Protein AF-C8W4Y6-F1 (afdb_monomer)

Solvent-accessible surface area (backbone atoms only — not comparable to full-atom values): 9770 Å² total; per-residue (Å²): 132,87,86,86,92,76,90,84,79,87,90,88,88,88,85,86,86,88,85,88,80,89,86,73,100,68,64,82,62,62,57,54,56,54,53,52,47,54,52,53,39,50,49,54,39,51,50,52,49,52,52,46,40,37,60,75,72,61,37,81,82,57,50,82,53,38,42,80,44,57,80,73,82,62,57,57,68,91,80,42,41,70,59,53,52,50,50,59,68,61,66,70,76,61,90,68,36,51,81,70,46,39,33,38,29,77,83,71,49,34,40,37,40,34,36,36,40,66,86,9,36,25,38,39,37,35,35,32,64,44,90,92,78,40,73,49,72,50,76,49,77,45,85,52,66,68,71,67,57,65,88,77,55,78,88,128

Radius of gyration: 25.61 Å; Cα contacts (8 Å, |Δi|>4): 187; chains: 1; bounding box: 90×32×48 Å

Structure (mmCIF, N/CA/C/O backbone):
data_AF-C8W4Y6-F1
#
_entry.id   AF-C8W4Y6-F1
#
loop_
_atom_site.group_PDB
_atom_site.id
_atom_site.type_symbol
_atom_site.label_atom_id
_atom_site.label_alt_id
_atom_site.label_comp_id
_atom_site.label_asym_id
_atom_site.label_entity_id
_atom_site.label_seq_id
_atom_site.pdbx_PDB_ins_code
_atom_site.Cartn_x
_atom_site.Cartn_y
_atom_site.Cartn_z
_atom_site.occupancy
_atom_site.B_iso_or_equiv
_atom_site.auth_seq_id
_atom_site.auth_comp_id
_atom_site.auth_asym_id
_atom_site.auth_atom_id
_atom_site.pdbx_PDB_model_num
ATOM 1 N N . MET A 1 1 ? 73.800 1.550 21.940 1.00 38.94 1 MET A N 1
ATOM 2 C CA . MET A 1 1 ? 73.213 0.198 21.829 1.00 38.94 1 MET A CA 1
ATOM 3 C C . MET A 1 1 ? 71.735 0.308 22.217 1.00 38.94 1 MET A C 1
ATOM 5 O O . MET A 1 1 ? 71.485 0.835 23.288 1.00 38.94 1 MET A O 1
ATOM 9 N N . LEU A 1 2 ? 70.814 -0.009 21.287 1.00 37.56 2 LEU A N 1
ATOM 10 C CA . LEU A 1 2 ? 69.327 -0.064 21.376 1.00 37.56 2 LEU A CA 1
ATOM 11 C C . LEU A 1 2 ? 68.639 0.900 22.376 1.00 37.56 2 LEU A C 1
ATOM 13 O O . LEU A 1 2 ? 68.570 0.631 23.564 1.00 37.56 2 LEU A O 1
ATOM 17 N N . LYS A 1 3 ? 68.161 2.096 22.010 1.00 37.84 3 LYS A N 1
ATOM 18 C CA . LYS A 1 3 ? 66.955 2.429 21.212 1.00 37.84 3 LYS A CA 1
ATOM 19 C C . LYS A 1 3 ? 65.682 1.594 21.498 1.00 37.84 3 LYS A C 1
ATOM 21 O O . LYS A 1 3 ? 65.533 0.501 20.973 1.00 37.84 3 LYS A O 1
ATOM 26 N N . ARG A 1 4 ? 64.724 2.304 22.125 1.00 42.41 4 ARG A N 1
ATOM 27 C CA . ARG A 1 4 ? 63.258 2.340 21.899 1.00 42.41 4 ARG A CA 1
ATOM 28 C C . ARG A 1 4 ? 62.390 1.250 22.534 1.00 42.41 4 ARG A C 1
ATOM 30 O O . ARG A 1 4 ? 62.261 0.179 21.968 1.00 42.41 4 ARG A O 1
ATOM 37 N N . LEU A 1 5 ? 61.618 1.641 23.556 1.00 45.06 5 LEU A N 1
ATOM 38 C CA . LEU A 1 5 ? 60.188 1.306 23.631 1.00 45.06 5 LEU A CA 1
ATOM 39 C C . LEU A 1 5 ? 59.450 2.173 24.669 1.00 45.06 5 LEU A C 1
ATOM 41 O O . LEU A 1 5 ? 59.173 1.706 25.763 1.00 45.06 5 LEU A O 1
ATOM 45 N N . LYS A 1 6 ? 59.109 3.426 24.343 1.00 38.47 6 LYS A N 1
ATOM 46 C CA . LYS A 1 6 ? 57.939 4.109 24.928 1.00 38.47 6 LYS A CA 1
ATOM 47 C C . LYS A 1 6 ? 57.379 5.107 23.917 1.00 38.47 6 LYS A C 1
ATOM 49 O O . LYS A 1 6 ? 58.070 6.033 23.517 1.00 38.47 6 LYS A O 1
ATOM 54 N N . LEU A 1 7 ? 56.132 4.841 23.529 1.00 44.41 7 LEU A N 1
ATOM 55 C CA . LEU A 1 7 ? 55.020 5.789 23.516 1.00 44.41 7 LEU A CA 1
ATOM 56 C C . LEU A 1 7 ? 55.283 7.147 22.839 1.00 44.41 7 LEU A C 1
ATOM 58 O O . LEU A 1 7 ? 55.953 7.989 23.430 1.00 44.41 7 LEU A O 1
ATOM 62 N N . ARG A 1 8 ? 54.654 7.382 21.673 1.00 42.56 8 ARG A N 1
ATOM 63 C CA . ARG A 1 8 ? 53.788 8.546 21.375 1.00 42.56 8 ARG A CA 1
ATOM 64 C C . ARG A 1 8 ? 53.518 8.721 19.866 1.00 42.56 8 ARG A C 1
ATOM 66 O O . ARG A 1 8 ? 54.443 8.725 19.070 1.00 42.56 8 ARG A O 1
ATOM 73 N N . PHE A 1 9 ? 52.238 8.975 19.584 1.00 39.81 9 PHE A N 1
ATOM 74 C CA . PHE A 1 9 ? 51.685 9.882 18.571 1.00 39.81 9 PHE A CA 1
ATOM 75 C C . PHE A 1 9 ? 51.743 9.492 17.080 1.00 39.81 9 PHE A C 1
ATOM 77 O O . PHE A 1 9 ? 52.793 9.489 16.455 1.00 39.81 9 PHE A O 1
ATOM 84 N N . THR A 1 10 ? 50.544 9.196 16.557 1.00 43.38 10 THR A N 1
ATOM 85 C CA . THR A 1 10 ? 49.818 9.950 15.511 1.00 43.38 10 THR A CA 1
ATOM 86 C C . THR A 1 10 ? 50.576 10.386 14.245 1.00 43.38 10 THR A C 1
ATOM 88 O O . THR A 1 10 ? 51.669 10.928 14.313 1.00 43.38 10 THR A O 1
ATOM 91 N N . PHE A 1 11 ? 49.880 10.292 13.101 1.00 40.78 11 PHE A N 1
ATOM 92 C CA . PHE A 1 11 ? 50.174 10.973 11.825 1.00 40.78 11 PHE A CA 1
ATOM 93 C C . PHE A 1 11 ? 51.190 10.337 10.857 1.00 40.78 11 PHE A C 1
ATOM 95 O O . PHE A 1 11 ? 52.081 11.017 10.369 1.00 40.78 11 PHE A O 1
ATOM 102 N N . VAL A 1 12 ? 51.009 9.076 10.444 1.00 41.66 12 VAL A N 1
ATOM 103 C CA . VAL A 1 12 ? 51.585 8.612 9.159 1.00 41.66 12 VAL A CA 1
ATOM 104 C C . VAL A 1 12 ? 50.667 7.581 8.491 1.00 41.66 12 VAL A C 1
ATOM 106 O O . VAL A 1 12 ? 50.888 6.390 8.662 1.00 41.66 12 VAL A O 1
ATOM 109 N N . LEU A 1 13 ? 49.642 8.031 7.748 1.00 35.16 13 LEU A N 1
ATOM 110 C CA . LEU A 1 13 ? 49.170 7.351 6.520 1.00 35.16 13 LEU A CA 1
ATOM 111 C C . LEU A 1 13 ? 48.147 8.179 5.695 1.00 35.16 13 LEU A C 1
ATOM 113 O O . LEU A 1 13 ? 47.168 7.633 5.202 1.00 35.16 13 LEU A O 1
ATOM 117 N N . VAL A 1 14 ? 48.330 9.496 5.533 1.00 38.78 14 VAL A N 1
ATOM 118 C CA . VAL A 1 14 ? 47.501 10.308 4.599 1.00 38.78 14 VAL A CA 1
ATOM 119 C C . VAL A 1 14 ? 48.391 11.204 3.727 1.00 38.78 14 VAL A C 1
ATOM 121 O O . VAL A 1 14 ? 48.097 12.363 3.469 1.00 38.78 14 VAL A O 1
ATOM 124 N N . LEU A 1 15 ? 49.537 10.674 3.293 1.00 35.97 15 LEU A N 1
ATOM 125 C CA . LEU A 1 15 ? 50.475 11.396 2.429 1.00 35.97 15 LEU A CA 1
ATOM 126 C C . LEU A 1 15 ? 50.972 10.518 1.277 1.00 35.97 15 LEU A C 1
ATOM 128 O O . LEU A 1 15 ? 52.168 10.354 1.064 1.00 35.97 15 LEU A O 1
ATOM 132 N N . ALA A 1 16 ? 50.032 9.936 0.542 1.00 37.91 16 ALA A N 1
ATOM 133 C CA . ALA A 1 16 ? 50.305 9.341 -0.758 1.00 37.91 16 ALA A CA 1
ATOM 134 C C . ALA A 1 16 ? 49.037 9.391 -1.611 1.00 37.91 16 ALA A C 1
ATOM 136 O O . ALA A 1 16 ? 48.376 8.373 -1.746 1.00 37.91 16 ALA A O 1
ATOM 137 N N . LEU A 1 17 ? 48.665 10.581 -2.102 1.00 34.19 17 LEU A N 1
ATOM 138 C CA . LEU A 1 17 ? 47.915 10.787 -3.360 1.00 34.19 17 LEU A CA 1
ATOM 139 C C . LEU A 1 17 ? 47.569 12.270 -3.575 1.00 34.19 17 LEU A C 1
ATOM 141 O O . LEU A 1 17 ? 46.437 12.643 -3.857 1.00 34.19 17 LEU A O 1
ATOM 145 N N . VAL A 1 18 ? 48.569 13.144 -3.451 1.00 37.16 18 VAL A N 1
ATOM 146 C CA . VAL A 1 18 ? 48.478 14.510 -3.975 1.00 37.16 18 VAL A CA 1
ATOM 147 C C . VAL A 1 18 ? 49.636 14.679 -4.948 1.00 37.16 18 VAL A C 1
ATOM 149 O O . VAL A 1 18 ? 50.759 14.930 -4.525 1.00 37.16 18 VAL A O 1
ATOM 152 N N . LEU A 1 19 ? 49.336 14.449 -6.233 1.00 35.59 19 LEU A N 1
ATOM 153 C CA . LEU A 1 19 ? 49.776 15.193 -7.430 1.00 35.59 19 LEU A CA 1
ATOM 154 C C . LEU A 1 19 ? 49.973 14.279 -8.651 1.00 35.59 19 LEU A C 1
ATOM 156 O O . LEU A 1 19 ? 50.814 13.386 -8.662 1.00 35.59 19 LEU A O 1
ATOM 160 N N . GLY A 1 20 ? 49.204 14.594 -9.697 1.00 31.17 20 GLY A N 1
ATOM 161 C CA . GLY A 1 20 ? 49.163 13.947 -11.010 1.00 31.17 20 GLY A CA 1
ATOM 162 C C . GLY A 1 20 ? 47.768 13.356 -11.225 1.00 31.17 20 GLY A C 1
ATOM 163 O O . GLY A 1 20 ? 47.484 12.287 -10.714 1.00 31.17 20 GLY A O 1
ATOM 164 N N . ILE A 1 21 ? 46.818 13.990 -11.911 1.00 41.00 21 ILE A N 1
ATOM 165 C CA . ILE A 1 21 ? 46.914 14.632 -13.225 1.00 41.00 21 ILE A CA 1
ATOM 166 C C . ILE A 1 21 ? 45.867 15.756 -13.307 1.00 41.00 21 ILE A C 1
ATOM 168 O O . ILE A 1 21 ? 44.708 15.584 -12.935 1.00 41.00 21 ILE A O 1
ATOM 172 N N . VAL A 1 22 ? 46.296 16.911 -13.813 1.00 39.44 22 VAL A N 1
ATOM 173 C CA . VAL A 1 22 ? 45.424 17.987 -14.290 1.00 39.44 22 VAL A CA 1
ATOM 174 C C . VAL A 1 22 ? 44.859 17.569 -15.651 1.00 39.44 22 VAL A C 1
ATOM 176 O O . VAL A 1 22 ? 45.615 17.089 -16.492 1.00 39.44 22 VAL A O 1
ATOM 179 N N . SER A 1 23 ? 43.583 17.886 -15.888 1.00 40.34 23 SER A N 1
ATOM 180 C CA . SER A 1 23 ? 42.898 17.964 -17.197 1.00 40.34 23 SER A CA 1
ATOM 181 C C . SER A 1 23 ? 42.069 16.749 -17.631 1.00 40.34 23 SER A C 1
ATOM 183 O O . SER A 1 23 ? 42.511 15.930 -18.424 1.00 40.34 23 SER A O 1
ATOM 185 N N . SER A 1 24 ? 40.790 16.752 -17.253 1.00 37.03 24 SER A N 1
ATOM 186 C CA . SER A 1 24 ? 39.703 16.681 -18.243 1.00 37.03 24 SER A CA 1
ATOM 187 C C . SER A 1 24 ? 38.391 17.103 -17.584 1.00 37.03 24 SER A C 1
ATOM 189 O O . SER A 1 24 ? 37.739 16.336 -16.876 1.00 37.03 24 SER A O 1
ATOM 191 N N . ALA A 1 25 ? 38.017 18.358 -17.815 1.00 35.38 25 ALA A N 1
ATOM 192 C CA . ALA A 1 25 ? 36.737 18.954 -17.453 1.00 35.38 25 ALA A CA 1
ATOM 193 C C . ALA A 1 25 ? 35.578 18.385 -18.304 1.00 35.38 25 ALA A C 1
ATOM 195 O O . ALA A 1 25 ? 34.850 19.133 -18.946 1.00 35.38 25 ALA A O 1
ATOM 196 N N . THR A 1 26 ? 35.409 17.059 -18.331 1.00 42.44 26 THR A N 1
ATOM 197 C CA . THR A 1 26 ? 34.358 16.384 -19.118 1.00 42.44 26 THR A CA 1
ATOM 198 C C . THR A 1 26 ? 33.585 15.296 -18.367 1.00 42.44 26 THR A C 1
ATOM 200 O O . THR A 1 26 ? 32.649 14.739 -18.927 1.00 42.44 26 THR A O 1
ATOM 203 N N . VAL A 1 27 ? 33.862 15.023 -17.085 1.00 39.69 27 VAL A N 1
ATOM 204 C CA . VAL A 1 27 ? 33.137 13.963 -16.337 1.00 39.69 27 VAL A CA 1
ATOM 205 C C . VAL A 1 27 ? 31.971 14.491 -15.480 1.00 39.69 27 VAL A C 1
ATOM 207 O O . VAL A 1 27 ? 31.138 13.719 -15.016 1.00 39.69 27 VAL A O 1
ATOM 210 N N . TYR A 1 28 ? 31.810 15.808 -15.330 1.00 38.84 28 TYR A N 1
ATOM 211 C CA . TYR A 1 28 ? 30.726 16.361 -14.502 1.00 38.84 28 TYR A CA 1
ATOM 212 C C . TYR A 1 28 ? 29.353 16.472 -15.192 1.00 38.84 28 TYR A C 1
ATOM 214 O O . TYR A 1 28 ? 28.365 16.709 -14.504 1.00 38.84 28 TYR A O 1
ATOM 222 N N . ALA A 1 29 ? 29.249 16.232 -16.504 1.00 38.25 29 ALA A N 1
ATOM 223 C CA . ALA A 1 29 ? 27.953 16.146 -17.195 1.00 38.25 29 ALA A CA 1
ATOM 224 C C . ALA A 1 29 ? 27.368 14.715 -17.178 1.00 38.25 29 ALA A C 1
ATOM 226 O O . ALA A 1 29 ? 26.180 14.528 -16.939 1.00 38.25 29 ALA A O 1
ATOM 227 N N . SER A 1 30 ? 28.215 13.684 -17.302 1.00 43.81 30 SER A N 1
ATOM 228 C CA . SER A 1 30 ? 27.777 12.279 -17.400 1.00 43.81 30 SER A CA 1
ATOM 229 C C . SER A 1 30 ? 27.163 11.707 -16.111 1.00 43.81 30 SER A C 1
ATOM 231 O O . SER A 1 30 ? 26.399 10.738 -16.164 1.00 43.81 30 SER A O 1
ATOM 233 N N . ASN A 1 31 ? 27.492 12.272 -14.945 1.00 50.50 31 ASN A N 1
ATOM 234 C CA . ASN A 1 31 ? 26.969 11.804 -13.655 1.00 50.50 31 ASN A CA 1
ATOM 235 C C . ASN A 1 31 ? 25.547 12.304 -13.368 1.00 50.50 31 ASN A C 1
ATOM 237 O O . ASN A 1 31 ? 24.798 11.632 -12.664 1.00 50.50 31 ASN A O 1
ATOM 241 N N . ASN A 1 32 ? 25.159 13.460 -13.915 1.00 55.25 32 ASN A N 1
ATOM 242 C CA . ASN A 1 32 ? 23.796 13.962 -13.753 1.00 55.25 32 ASN A CA 1
ATOM 243 C C . ASN A 1 32 ? 22.824 13.231 -14.680 1.00 55.25 32 ASN A C 1
ATOM 245 O O . ASN A 1 32 ? 21.752 12.843 -14.225 1.00 55.25 32 ASN A O 1
ATOM 249 N N . ASP A 1 33 ? 23.219 12.960 -15.924 1.00 61.09 33 ASP A N 1
ATOM 250 C CA . ASP A 1 33 ? 22.348 12.274 -16.886 1.00 61.09 33 ASP A CA 1
ATOM 251 C C . ASP A 1 33 ? 22.087 10.811 -16.500 1.00 61.09 33 ASP A C 1
ATOM 253 O O . ASP A 1 33 ? 20.945 10.356 -16.538 1.00 61.09 33 ASP A O 1
ATOM 257 N N . SER A 1 34 ? 23.114 10.089 -16.036 1.00 61.16 34 SER A N 1
ATOM 258 C CA . SER A 1 34 ? 22.971 8.700 -15.567 1.00 61.16 34 SER A CA 1
ATOM 259 C C . SER A 1 34 ? 22.199 8.576 -14.248 1.00 61.16 34 SER A C 1
ATOM 261 O O . SER A 1 34 ? 21.418 7.646 -14.058 1.00 61.16 34 SER A O 1
ATOM 263 N N . LYS A 1 35 ? 22.362 9.525 -13.320 1.00 63.94 35 LYS A N 1
ATOM 264 C CA . LYS A 1 35 ? 21.568 9.551 -12.084 1.00 63.94 35 LYS A CA 1
ATOM 265 C C . LYS A 1 35 ? 20.101 9.863 -12.379 1.00 63.94 35 LYS A C 1
ATOM 267 O O . LYS A 1 35 ? 19.217 9.226 -11.812 1.00 63.94 35 LYS A O 1
ATOM 272 N N . ASN A 1 36 ? 19.845 10.803 -13.287 1.00 73.31 36 ASN A N 1
ATOM 273 C CA . ASN A 1 36 ? 18.498 11.156 -13.721 1.00 73.31 36 ASN A CA 1
ATOM 274 C C . ASN A 1 36 ? 17.817 9.984 -14.453 1.00 73.31 36 ASN A C 1
ATOM 276 O O . ASN A 1 36 ? 16.638 9.718 -14.231 1.00 73.31 36 ASN A O 1
ATOM 280 N N . SER A 1 37 ? 18.561 9.222 -15.260 1.00 81.38 37 SER A N 1
ATOM 281 C CA . SER A 1 37 ? 18.023 8.046 -15.949 1.00 81.38 37 SER A CA 1
ATOM 282 C C . SER A 1 37 ? 17.642 6.913 -14.990 1.00 81.38 37 SER A C 1
ATOM 284 O O . SER A 1 37 ? 16.551 6.357 -15.099 1.00 81.38 37 SER A O 1
ATOM 286 N N . ILE A 1 38 ? 18.469 6.613 -13.982 1.00 83.44 38 ILE A N 1
ATOM 287 C CA . ILE A 1 38 ? 18.152 5.592 -12.967 1.00 83.44 38 ILE A CA 1
ATOM 288 C C . ILE A 1 38 ? 16.906 5.974 -12.157 1.00 83.44 38 ILE A C 1
ATOM 290 O O . ILE A 1 38 ? 16.061 5.112 -11.896 1.00 83.44 38 ILE A O 1
ATOM 294 N N . VAL A 1 39 ? 16.764 7.251 -11.784 1.00 86.12 39 VAL A N 1
ATOM 295 C CA . VAL A 1 39 ? 15.571 7.752 -11.079 1.00 86.12 39 VAL A CA 1
ATOM 296 C C . VAL A 1 39 ? 14.327 7.552 -11.942 1.00 86.12 39 VAL A C 1
ATOM 298 O O . VAL A 1 39 ? 13.402 6.874 -11.503 1.00 86.12 39 VAL A O 1
ATOM 301 N N . LYS A 1 40 ? 14.349 7.998 -13.205 1.00 86.88 40 LYS A N 1
ATOM 302 C CA . LYS A 1 40 ? 13.230 7.809 -14.145 1.00 86.88 40 LYS A CA 1
ATOM 303 C C . LYS A 1 40 ? 12.853 6.338 -14.338 1.00 86.88 40 LYS A C 1
ATOM 305 O O . LYS A 1 40 ? 11.673 5.992 -14.345 1.00 86.88 40 LYS A O 1
ATOM 310 N N . LYS A 1 41 ? 13.835 5.440 -14.484 1.00 88.31 41 LYS A N 1
ATOM 311 C CA . LYS A 1 41 ? 13.566 3.993 -14.600 1.00 88.31 41 LYS A CA 1
ATOM 312 C C . LYS A 1 41 ? 12.945 3.429 -13.325 1.00 88.31 41 LYS A C 1
ATOM 314 O O . LYS A 1 41 ? 12.061 2.579 -13.401 1.00 88.31 41 LYS A O 1
ATOM 319 N N . THR A 1 42 ? 13.385 3.906 -12.163 1.00 88.06 42 THR A N 1
ATOM 320 C CA . THR A 1 42 ? 12.828 3.506 -10.865 1.00 88.06 42 THR A CA 1
ATOM 321 C C . THR A 1 42 ? 11.385 3.982 -10.714 1.00 88.06 42 THR A C 1
ATOM 323 O O . THR A 1 42 ? 10.532 3.194 -10.315 1.00 88.06 42 THR A O 1
ATOM 326 N N . GLU A 1 43 ? 11.086 5.221 -11.106 1.00 88.62 43 GLU A N 1
ATOM 327 C CA . GLU A 1 43 ? 9.725 5.768 -11.126 1.00 88.62 43 GLU A CA 1
ATOM 328 C C . GLU A 1 43 ? 8.814 4.953 -12.045 1.00 88.62 43 GLU A C 1
ATOM 330 O O . GLU A 1 43 ? 7.780 4.474 -11.588 1.00 88.62 43 GLU A O 1
ATOM 335 N N . LYS A 1 44 ? 9.237 4.673 -13.288 1.00 89.75 44 LYS A N 1
ATOM 336 C CA . LYS A 1 44 ? 8.482 3.820 -14.228 1.00 89.75 44 LYS A CA 1
ATOM 337 C C . LYS A 1 44 ? 8.222 2.420 -13.659 1.00 89.75 44 LYS A C 1
ATOM 339 O O . LYS A 1 44 ? 7.134 1.867 -13.813 1.00 89.75 44 LYS A O 1
ATOM 344 N N . ARG A 1 45 ? 9.214 1.833 -12.983 1.00 90.19 45 ARG A N 1
ATOM 345 C CA . ARG A 1 45 ? 9.094 0.520 -12.332 1.00 90.19 45 ARG A CA 1
ATOM 346 C C . ARG A 1 45 ? 8.068 0.539 -11.196 1.00 90.19 45 ARG A C 1
ATOM 348 O O . ARG A 1 45 ? 7.264 -0.387 -11.097 1.00 90.19 45 ARG A O 1
ATOM 355 N N . LEU A 1 46 ? 8.098 1.571 -10.352 1.00 90.50 46 LEU A N 1
ATOM 356 C CA . LEU A 1 46 ? 7.144 1.750 -9.256 1.00 90.50 46 LEU A CA 1
ATOM 357 C C . LEU A 1 46 ? 5.739 2.050 -9.782 1.00 90.50 46 LEU A C 1
ATOM 359 O O . LEU A 1 46 ? 4.777 1.459 -9.306 1.00 90.50 46 LEU A O 1
ATOM 363 N N . GLU A 1 47 ? 5.612 2.896 -10.800 1.00 91.75 47 GLU A N 1
ATOM 364 C CA . GLU A 1 47 ? 4.338 3.207 -11.446 1.00 91.75 47 GLU A CA 1
ATOM 365 C C . GLU A 1 47 ? 3.680 1.946 -12.020 1.00 91.75 47 GLU A C 1
ATOM 367 O O . GLU A 1 47 ? 2.512 1.675 -11.739 1.00 91.75 47 GLU A O 1
ATOM 372 N N . ALA A 1 48 ? 4.438 1.123 -12.750 1.00 92.25 48 ALA A N 1
ATOM 373 C CA . ALA A 1 48 ? 3.935 -0.141 -13.281 1.00 92.25 48 ALA A CA 1
ATOM 374 C C . ALA A 1 48 ? 3.464 -1.092 -12.170 1.00 92.25 48 ALA A C 1
ATOM 376 O O . ALA A 1 48 ? 2.396 -1.694 -12.286 1.00 92.25 48 ALA A O 1
ATOM 377 N N . ALA A 1 49 ? 4.224 -1.201 -11.075 1.00 94.19 49 ALA A N 1
ATOM 378 C CA . ALA A 1 49 ? 3.816 -2.004 -9.928 1.00 94.19 49 ALA A CA 1
ATOM 379 C C . ALA A 1 49 ? 2.535 -1.463 -9.276 1.00 94.19 49 ALA A C 1
ATOM 381 O O . ALA A 1 49 ? 1.616 -2.233 -9.008 1.00 94.19 49 ALA A O 1
ATOM 382 N N . ASN A 1 50 ? 2.441 -0.148 -9.084 1.00 93.19 50 ASN A N 1
ATOM 383 C CA . ASN A 1 50 ? 1.285 0.510 -8.481 1.00 93.19 50 ASN A CA 1
ATOM 384 C C . ASN A 1 50 ? 0.022 0.328 -9.332 1.00 93.19 50 ASN A C 1
ATOM 386 O O . ASN A 1 50 ? -1.051 0.051 -8.795 1.00 93.19 50 ASN A O 1
ATOM 390 N N . ASN A 1 51 ? 0.141 0.442 -10.654 1.00 94.00 51 ASN A N 1
ATOM 391 C CA . ASN A 1 51 ? -0.968 0.229 -11.581 1.00 94.00 51 ASN A CA 1
ATOM 392 C C . ASN A 1 51 ? -1.422 -1.241 -11.595 1.00 94.00 51 ASN A C 1
ATOM 394 O O . ASN A 1 51 ? -2.624 -1.522 -11.596 1.00 94.00 51 ASN A O 1
ATOM 398 N N . ASP A 1 52 ? -0.485 -2.190 -11.531 1.00 95.44 52 ASP A N 1
ATOM 399 C CA . ASP A 1 52 ? -0.808 -3.617 -11.430 1.00 95.44 52 ASP A CA 1
ATOM 400 C C . ASP A 1 52 ? -1.503 -3.964 -10.100 1.00 95.44 52 ASP A C 1
ATOM 402 O O . ASP A 1 52 ? -2.502 -4.683 -10.096 1.00 95.44 52 ASP A O 1
ATOM 406 N N . ILE A 1 53 ? -1.043 -3.396 -8.979 1.00 94.62 53 ILE A N 1
ATOM 407 C CA . ILE A 1 53 ? -1.691 -3.526 -7.663 1.00 94.62 53 ILE A CA 1
ATOM 408 C C . ILE A 1 53 ? -3.139 -3.025 -7.737 1.00 94.62 53 ILE A C 1
ATOM 410 O O . ILE A 1 53 ? -4.062 -3.765 -7.386 1.00 94.62 53 ILE A O 1
ATOM 414 N N . LYS A 1 54 ? -3.348 -1.789 -8.214 1.00 93.38 54 LYS A N 1
ATOM 415 C CA . LYS A 1 54 ? -4.674 -1.148 -8.283 1.00 93.38 54 LYS A CA 1
ATOM 416 C C . LYS A 1 54 ? -5.655 -1.950 -9.132 1.00 93.38 54 LYS A C 1
ATOM 418 O O . LYS A 1 54 ? -6.756 -2.249 -8.667 1.00 93.38 54 LYS A O 1
ATOM 423 N N . SER A 1 55 ? -5.231 -2.358 -10.326 1.00 94.19 55 SER A N 1
ATOM 424 C CA . SER A 1 55 ? -6.070 -3.125 -11.250 1.00 94.19 55 SER A CA 1
ATOM 425 C C . SER A 1 55 ? -6.384 -4.531 -10.723 1.00 94.19 55 SER A C 1
ATOM 427 O O . SER A 1 55 ? -7.547 -4.939 -10.690 1.00 94.19 55 SER A O 1
ATOM 429 N N . THR A 1 56 ? -5.380 -5.258 -10.221 1.00 94.56 56 THR A N 1
ATOM 430 C CA . THR A 1 56 ? -5.540 -6.633 -9.711 1.00 94.56 56 THR A CA 1
ATOM 431 C C . THR A 1 56 ? -6.449 -6.688 -8.483 1.00 94.56 56 THR A C 1
ATOM 433 O O . THR A 1 56 ? -7.292 -7.580 -8.349 1.00 94.56 56 THR A O 1
ATOM 436 N N . LEU A 1 57 ? -6.300 -5.727 -7.571 1.00 92.94 57 LEU A N 1
ATOM 437 C CA . LEU A 1 57 ? -7.107 -5.651 -6.355 1.00 92.94 57 LEU A CA 1
ATOM 438 C C . LEU A 1 57 ? -8.462 -4.963 -6.572 1.00 92.94 57 LEU A C 1
ATOM 440 O O . LEU A 1 57 ? -9.300 -5.028 -5.669 1.00 92.94 57 LEU A O 1
ATOM 444 N N . LYS A 1 58 ? -8.704 -4.410 -7.772 1.00 92.31 58 LYS A N 1
ATOM 445 C CA . LYS A 1 58 ? -9.919 -3.685 -8.184 1.00 92.31 58 LYS A CA 1
ATOM 446 C C . LYS A 1 58 ? -10.186 -2.447 -7.324 1.00 92.31 58 LYS A C 1
ATOM 448 O O . LYS A 1 58 ? -11.300 -2.244 -6.843 1.00 92.31 58 LYS A O 1
ATOM 453 N N . LEU A 1 59 ? -9.147 -1.642 -7.106 1.00 88.81 59 LEU A N 1
ATOM 454 C CA . LEU A 1 59 ? -9.197 -0.490 -6.202 1.00 88.81 59 LEU A CA 1
ATOM 455 C C . LEU A 1 59 ? -9.769 0.780 -6.853 1.00 88.81 59 LEU A C 1
ATOM 457 O O . LEU A 1 59 ? -10.100 1.724 -6.143 1.00 88.81 59 LEU A O 1
ATOM 461 N N . ASP A 1 60 ? -9.932 0.807 -8.177 1.00 82.50 60 ASP A N 1
ATOM 462 C CA . ASP A 1 60 ? -10.272 2.022 -8.937 1.00 82.50 60 ASP A CA 1
ATOM 463 C C . ASP A 1 60 ? -11.526 2.746 -8.421 1.00 82.50 60 ASP A C 1
ATOM 465 O O . ASP A 1 60 ? -11.567 3.972 -8.380 1.00 82.50 60 ASP A O 1
ATOM 469 N N . ASN A 1 61 ? -12.526 1.993 -7.955 1.00 77.81 61 ASN A N 1
ATOM 470 C CA . ASN A 1 61 ? -13.781 2.560 -7.458 1.00 77.81 61 ASN A CA 1
ATOM 471 C C . ASN A 1 61 ? -13.736 2.974 -5.983 1.00 77.81 61 ASN A C 1
ATOM 473 O O . ASN A 1 61 ? -14.573 3.766 -5.564 1.00 77.81 61 ASN A O 1
ATOM 477 N N . ILE A 1 62 ? -12.804 2.429 -5.195 1.00 82.06 62 ILE A N 1
ATOM 478 C CA . ILE A 1 62 ? -12.749 2.694 -3.750 1.00 82.06 62 ILE A CA 1
ATOM 479 C C . ILE A 1 62 ? -11.776 3.818 -3.411 1.00 82.06 62 ILE A C 1
ATOM 481 O O . ILE A 1 62 ? -11.972 4.490 -2.410 1.00 82.06 62 ILE A O 1
ATOM 485 N N . LEU A 1 63 ? -10.756 4.061 -4.242 1.00 85.81 63 LEU A N 1
ATOM 486 C CA . LEU A 1 63 ? -9.693 5.026 -3.940 1.00 85.81 63 LEU A CA 1
ATOM 487 C C . LEU A 1 63 ? -10.182 6.472 -3.789 1.00 85.81 63 LEU A C 1
ATOM 489 O O . LEU A 1 63 ? -9.504 7.249 -3.130 1.00 85.81 63 LEU A O 1
ATOM 493 N N . ASN A 1 64 ? -11.353 6.828 -4.326 1.00 89.31 64 ASN A N 1
ATOM 494 C CA . ASN A 1 64 ? -11.945 8.159 -4.134 1.00 89.31 64 ASN A CA 1
ATOM 495 C C . ASN A 1 64 ? -12.232 8.476 -2.656 1.00 89.31 64 ASN A C 1
ATOM 497 O O . ASN A 1 64 ? -12.199 9.639 -2.253 1.00 89.31 64 ASN A O 1
ATOM 501 N N . ASP A 1 65 ? -12.466 7.444 -1.842 1.00 93.50 65 ASP A N 1
ATOM 502 C CA . ASP A 1 65 ? -12.739 7.584 -0.413 1.00 93.50 65 ASP A CA 1
ATOM 503 C C . ASP A 1 65 ? -11.465 7.551 0.444 1.00 93.50 65 ASP A C 1
ATOM 505 O O . ASP A 1 65 ? -11.556 7.613 1.671 1.00 93.50 65 ASP A O 1
ATOM 509 N N . TYR A 1 66 ? -10.280 7.461 -0.171 1.00 93.94 66 TYR A N 1
ATOM 510 C CA . TYR A 1 66 ? -8.997 7.379 0.524 1.00 93.94 66 TYR A CA 1
ATOM 511 C C . TYR A 1 66 ? -8.054 8.490 0.080 1.00 93.94 66 TYR A C 1
ATOM 513 O O . TYR A 1 66 ? -8.000 8.886 -1.082 1.00 93.94 66 TYR A O 1
ATOM 521 N N . LYS A 1 67 ? -7.221 8.930 1.017 1.00 92.31 67 LYS A N 1
ATOM 522 C CA . LYS A 1 67 ? -6.047 9.759 0.751 1.00 92.31 67 LYS A CA 1
ATOM 523 C C . LYS A 1 67 ? -4.779 8.934 0.926 1.00 92.31 67 LYS A C 1
ATOM 525 O O . LYS A 1 67 ? -4.679 8.122 1.847 1.00 92.31 67 LYS A O 1
ATOM 530 N N . GLN A 1 68 ? -3.800 9.166 0.058 1.00 93.69 68 GLN A N 1
ATOM 531 C CA . GLN A 1 68 ? -2.461 8.619 0.241 1.00 93.69 68 GLN A CA 1
ATOM 532 C C . GLN A 1 68 ? -1.707 9.430 1.297 1.00 93.69 68 GLN A C 1
ATOM 534 O O . GLN A 1 68 ? -1.743 10.660 1.282 1.00 93.69 68 GLN A O 1
ATOM 539 N N . ILE A 1 69 ? -1.037 8.731 2.208 1.00 92.69 69 ILE A N 1
ATOM 540 C CA . ILE A 1 69 ? -0.258 9.312 3.300 1.00 92.69 69 ILE A CA 1
ATOM 541 C C . ILE A 1 69 ? 1.228 9.075 3.033 1.00 92.69 69 ILE A C 1
ATOM 543 O O . ILE A 1 69 ? 1.635 7.974 2.668 1.00 92.69 69 ILE A O 1
ATOM 547 N N . ASP A 1 70 ? 2.041 10.111 3.228 1.00 91.31 70 ASP A N 1
ATOM 548 C CA . ASP A 1 70 ? 3.500 9.984 3.286 1.00 91.31 70 ASP A CA 1
ATOM 549 C C . ASP A 1 70 ? 3.906 9.522 4.691 1.00 91.31 70 ASP A C 1
ATOM 551 O O . ASP A 1 70 ? 4.176 10.342 5.557 1.00 91.31 70 ASP A O 1
ATOM 555 N N . PHE A 1 71 ? 3.845 8.228 4.991 1.00 88.06 71 PHE A N 1
ATOM 556 C CA . PHE A 1 71 ? 4.167 7.728 6.330 1.00 88.06 71 PHE A CA 1
ATOM 557 C C . PHE A 1 71 ? 5.695 7.633 6.534 1.00 88.06 71 PHE A C 1
ATOM 559 O O . PHE A 1 71 ? 6.379 7.108 5.656 1.00 88.06 71 PHE A O 1
ATOM 566 N N . PRO A 1 72 ? 6.257 8.106 7.670 1.00 89.19 72 PRO A N 1
ATOM 567 C CA . PRO A 1 72 ? 5.575 8.636 8.860 1.00 89.19 72 PRO A CA 1
ATOM 568 C C . PRO A 1 72 ? 5.258 10.145 8.846 1.00 89.19 72 PRO A C 1
ATOM 570 O O . PRO A 1 72 ? 4.530 10.614 9.716 1.00 89.19 72 PRO A O 1
ATOM 573 N N . ASN A 1 73 ? 5.772 10.923 7.891 1.00 89.12 73 ASN A N 1
ATOM 574 C CA . ASN A 1 73 ? 5.724 12.397 7.922 1.00 89.12 73 ASN A CA 1
ATOM 575 C C . ASN A 1 73 ? 4.313 13.010 7.788 1.00 89.12 73 ASN A C 1
ATOM 577 O O . ASN A 1 73 ? 4.090 14.156 8.173 1.00 89.12 73 ASN A O 1
ATOM 581 N N . GLY A 1 74 ? 3.369 12.273 7.212 1.00 85.81 74 GLY A N 1
ATOM 582 C CA . GLY A 1 74 ? 2.016 12.701 6.870 1.00 85.81 74 GLY A CA 1
ATOM 583 C C . GLY A 1 74 ? 0.988 12.474 7.977 1.00 85.81 74 GLY A C 1
ATOM 584 O O . GLY A 1 74 ? -0.206 12.629 7.714 1.00 85.81 74 GLY A O 1
ATOM 585 N N . ILE A 1 75 ? 1.426 12.093 9.182 1.00 88.06 75 ILE A N 1
ATOM 586 C CA . ILE A 1 75 ? 0.562 11.843 10.342 1.00 88.06 75 ILE A CA 1
ATOM 587 C C . ILE A 1 75 ? 0.932 12.772 11.501 1.00 88.06 75 ILE A C 1
ATOM 589 O O . ILE A 1 75 ? 2.102 12.929 11.846 1.00 88.06 75 ILE A O 1
ATOM 593 N N . ASP A 1 76 ? -0.079 13.372 12.136 1.00 89.38 76 ASP A N 1
ATOM 594 C CA . ASP A 1 76 ? 0.096 14.114 13.386 1.00 89.38 76 ASP A CA 1
ATOM 595 C C . ASP A 1 76 ? 0.080 13.134 14.564 1.00 89.38 76 ASP A C 1
ATOM 597 O O . ASP A 1 76 ? -0.977 12.775 15.079 1.00 89.38 76 ASP A O 1
ATOM 601 N N . PHE A 1 77 ? 1.260 12.719 15.024 1.00 88.69 77 PHE A N 1
ATOM 602 C CA . PHE A 1 77 ? 1.410 11.789 16.149 1.00 88.69 77 PHE A CA 1
ATOM 603 C C . PHE A 1 77 ? 0.776 12.272 17.464 1.00 88.69 77 PHE A C 1
ATOM 605 O O . PHE A 1 77 ? 0.559 11.457 18.358 1.00 88.69 77 PHE A O 1
ATOM 612 N N . ASN A 1 78 ? 0.457 13.565 17.610 1.00 88.62 78 ASN A N 1
ATOM 613 C CA . ASN A 1 78 ? -0.237 14.062 18.802 1.00 88.62 78 ASN A CA 1
ATOM 614 C C . ASN A 1 78 ? -1.754 13.842 18.745 1.00 88.62 78 ASN A C 1
ATOM 616 O O . ASN A 1 78 ? -2.411 13.909 19.783 1.00 88.62 78 ASN A O 1
ATOM 620 N N . LYS A 1 79 ? -2.319 13.625 17.552 1.00 88.94 79 LYS A N 1
ATOM 621 C CA . LYS A 1 79 ? -3.768 13.468 17.335 1.00 88.94 79 LYS A CA 1
ATOM 622 C C . LYS A 1 79 ? -4.147 12.079 16.842 1.00 88.94 79 LYS A C 1
ATOM 624 O O . LYS A 1 79 ? -5.128 11.521 17.314 1.00 88.94 79 LYS A O 1
ATOM 629 N N . ASP A 1 80 ? -3.336 11.524 15.955 1.00 90.81 80 ASP A N 1
ATOM 630 C CA . ASP A 1 80 ? -3.621 10.320 15.178 1.00 90.81 80 ASP A CA 1
ATOM 631 C C . ASP A 1 80 ? -2.666 9.178 15.569 1.00 90.81 80 ASP A C 1
ATOM 633 O O . ASP A 1 80 ? -2.231 8.383 14.734 1.00 90.81 80 ASP A O 1
ATOM 637 N N . LEU A 1 81 ? -2.287 9.119 16.853 1.00 91.25 81 LEU A N 1
ATOM 638 C CA . LEU A 1 81 ? -1.327 8.141 17.370 1.00 91.25 81 LEU A CA 1
ATOM 639 C C . LEU A 1 81 ? -1.770 6.697 17.106 1.00 91.25 81 LEU A C 1
ATOM 641 O O . LEU A 1 81 ? -0.945 5.856 16.762 1.00 91.25 81 LEU A O 1
ATOM 645 N N . ASP A 1 82 ? -3.062 6.412 17.255 1.00 92.75 82 ASP A N 1
ATOM 646 C CA . ASP A 1 82 ? -3.618 5.078 17.032 1.00 92.75 82 ASP A CA 1
ATOM 647 C C . ASP A 1 82 ? -3.574 4.671 15.551 1.00 92.75 82 ASP A C 1
ATOM 649 O O . ASP A 1 82 ? -3.275 3.524 15.238 1.00 92.75 82 ASP A O 1
ATOM 653 N N . ILE A 1 83 ? -3.795 5.615 14.634 1.00 93.25 83 ILE A N 1
ATOM 654 C CA . ILE A 1 83 ? -3.628 5.407 13.190 1.00 93.25 83 ILE A CA 1
ATOM 655 C C . ILE A 1 83 ? -2.153 5.165 12.850 1.00 93.25 83 ILE A C 1
ATOM 657 O O . ILE A 1 83 ? -1.847 4.287 12.047 1.00 93.25 83 ILE A O 1
ATOM 661 N N . ALA A 1 84 ? -1.233 5.924 13.453 1.00 93.38 84 ALA A N 1
ATOM 662 C CA . ALA A 1 84 ? 0.200 5.749 13.223 1.00 93.38 84 ALA A CA 1
ATOM 663 C C . ALA A 1 84 ? 0.697 4.371 13.683 1.00 93.38 84 ALA A C 1
ATOM 665 O O . ALA A 1 84 ? 1.455 3.723 12.966 1.00 93.38 84 ALA A O 1
ATOM 666 N N . GLN A 1 85 ? 0.245 3.925 14.859 1.00 93.44 85 GLN A N 1
ATOM 667 C CA . GLN A 1 85 ? 0.544 2.594 15.390 1.00 93.44 85 GLN A CA 1
ATOM 668 C C . GLN A 1 85 ? 0.023 1.493 14.470 1.00 93.44 85 GLN A C 1
ATOM 670 O O . GLN A 1 85 ? 0.728 0.522 14.213 1.00 93.44 85 GLN A O 1
ATOM 675 N N . GLU A 1 86 ? -1.188 1.661 13.946 1.00 94.88 86 GLU A N 1
ATOM 676 C CA . GLU A 1 86 ? -1.780 0.671 13.056 1.00 94.88 86 GLU A CA 1
ATOM 677 C C . GLU A 1 86 ? -1.060 0.628 11.696 1.00 94.88 86 GLU A C 1
ATOM 679 O O . GLU A 1 86 ? -0.803 -0.450 11.166 1.00 94.88 86 GLU A O 1
ATOM 684 N N . PHE A 1 87 ? -0.644 1.772 11.140 1.00 95.06 87 PHE A N 1
ATOM 685 C CA . PHE A 1 87 ? 0.187 1.776 9.930 1.00 95.06 87 PHE A CA 1
ATOM 686 C C . PHE A 1 87 ? 1.528 1.068 10.135 1.00 95.06 87 PHE A C 1
ATOM 688 O O . PHE A 1 87 ? 1.904 0.266 9.284 1.00 95.06 87 PHE A O 1
ATOM 695 N N . ASP A 1 88 ? 2.214 1.322 11.251 1.00 93.62 88 ASP A N 1
ATOM 696 C CA . ASP A 1 88 ? 3.481 0.663 11.599 1.00 93.62 88 ASP A CA 1
ATOM 697 C C . ASP A 1 88 ? 3.310 -0.860 11.761 1.00 93.62 88 ASP A C 1
ATOM 699 O O . ASP A 1 88 ? 4.108 -1.655 11.255 1.00 93.62 88 ASP A O 1
ATOM 703 N N . ALA A 1 89 ? 2.206 -1.285 12.387 1.00 94.12 89 ALA A N 1
ATOM 704 C CA . ALA A 1 89 ? 1.859 -2.696 12.533 1.00 94.12 89 ALA A CA 1
ATOM 705 C C . ALA A 1 89 ? 1.596 -3.380 11.179 1.00 94.12 89 ALA A C 1
ATOM 707 O O . ALA A 1 89 ? 2.013 -4.523 10.966 1.00 94.12 89 ALA A O 1
ATOM 708 N N . LEU A 1 90 ? 0.943 -2.686 10.241 1.00 94.44 90 LEU A N 1
ATOM 709 C CA . LEU A 1 90 ? 0.692 -3.211 8.898 1.00 94.44 90 LEU A CA 1
ATOM 710 C C . LEU A 1 90 ? 1.924 -3.132 7.975 1.00 94.44 90 LEU A C 1
ATOM 712 O O . LEU A 1 90 ? 2.022 -3.943 7.043 1.00 94.44 90 LEU A O 1
ATOM 716 N N . ASP A 1 91 ? 2.872 -2.220 8.224 1.00 92.19 91 ASP A N 1
ATOM 717 C CA . ASP A 1 91 ? 4.107 -2.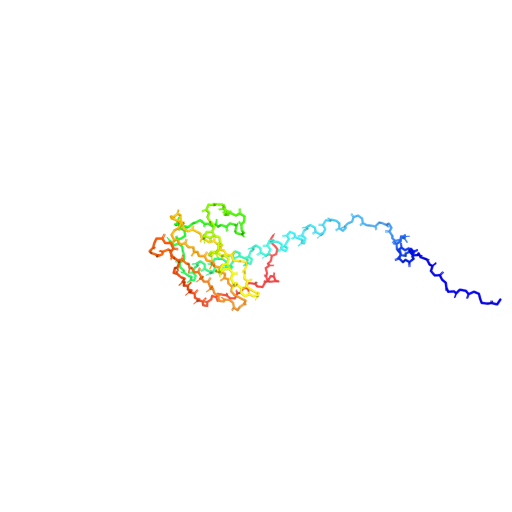022 7.444 1.00 92.19 91 ASP A CA 1
ATOM 718 C C . ASP A 1 91 ? 5.177 -3.091 7.714 1.00 92.19 91 ASP A C 1
ATOM 720 O O . ASP A 1 91 ? 6.306 -2.841 8.124 1.00 92.19 91 ASP A O 1
ATOM 724 N N . GLN A 1 92 ? 4.805 -4.342 7.474 1.00 89.19 92 GLN A N 1
ATOM 725 C CA . GLN A 1 92 ? 5.682 -5.504 7.606 1.00 89.19 92 GLN A CA 1
ATOM 726 C C . GLN A 1 92 ? 5.892 -6.134 6.229 1.00 89.19 92 GLN A C 1
ATOM 728 O O . GLN A 1 92 ? 5.586 -7.312 6.010 1.00 89.19 92 GLN A O 1
ATOM 733 N N . SER A 1 93 ? 6.306 -5.315 5.257 1.00 89.75 93 SER A N 1
ATOM 734 C CA . SER A 1 93 ? 6.587 -5.780 3.897 1.00 89.75 93 SER A CA 1
ATOM 735 C C . SER A 1 93 ? 7.922 -6.549 3.855 1.00 89.75 93 SER A C 1
ATOM 737 O O . SER A 1 93 ? 8.919 -6.110 4.433 1.00 89.75 93 SER A O 1
ATOM 739 N N . PRO A 1 94 ? 7.982 -7.730 3.211 1.00 92.00 94 PRO A N 1
ATOM 740 C CA . PRO A 1 94 ? 9.210 -8.514 3.165 1.00 92.00 94 PRO A CA 1
ATOM 741 C C . PRO A 1 94 ? 10.266 -7.847 2.274 1.00 92.00 94 PRO A C 1
ATOM 743 O O . PRO A 1 94 ? 9.943 -7.142 1.313 1.00 92.00 94 PRO A O 1
ATOM 746 N N . ILE A 1 95 ? 11.542 -8.130 2.551 1.00 88.19 95 ILE A N 1
ATOM 747 C CA . ILE A 1 95 ? 12.672 -7.642 1.747 1.00 88.19 95 ILE A CA 1
ATOM 748 C C . ILE A 1 95 ? 12.475 -8.024 0.274 1.00 88.19 95 ILE A C 1
ATOM 750 O O . ILE A 1 95 ? 12.132 -9.159 -0.053 1.00 88.19 95 ILE A O 1
ATOM 754 N N . GLY A 1 96 ? 12.728 -7.065 -0.618 1.00 88.00 96 GLY A N 1
ATOM 755 C CA . GLY A 1 96 ? 12.541 -7.230 -2.061 1.00 88.00 96 GLY A CA 1
ATOM 756 C C . GLY A 1 96 ? 11.147 -6.844 -2.558 1.00 88.00 96 GLY A C 1
ATOM 757 O O . GLY A 1 96 ? 10.914 -6.891 -3.765 1.00 88.00 96 GLY A O 1
ATOM 758 N N . SER A 1 97 ? 10.246 -6.433 -1.662 1.00 93.12 97 SER A N 1
ATOM 759 C CA . SER A 1 97 ? 8.979 -5.804 -2.039 1.00 93.12 97 SER A CA 1
ATOM 760 C C . SER A 1 97 ? 9.182 -4.394 -2.598 1.00 93.12 97 SER A C 1
ATOM 762 O O . SER A 1 97 ? 10.225 -3.763 -2.407 1.00 93.12 97 SER A O 1
ATOM 764 N N . THR A 1 98 ? 8.167 -3.884 -3.290 1.00 93.12 98 THR A N 1
ATOM 765 C CA . THR A 1 98 ? 8.090 -2.468 -3.658 1.00 93.12 98 THR A CA 1
ATOM 766 C C . THR A 1 98 ? 7.874 -1.596 -2.430 1.00 93.12 98 THR A C 1
ATOM 768 O O . THR A 1 98 ? 7.380 -2.065 -1.406 1.00 93.12 98 THR A O 1
ATOM 771 N N . MET A 1 99 ? 8.184 -0.306 -2.568 1.00 91.06 99 MET A N 1
ATOM 772 C CA . MET A 1 99 ? 7.841 0.681 -1.550 1.00 91.06 99 MET A CA 1
ATOM 773 C C . MET A 1 99 ? 6.327 0.631 -1.263 1.00 91.06 99 MET A C 1
ATOM 775 O O . MET A 1 99 ? 5.550 0.632 -2.227 1.00 91.06 99 MET A O 1
ATOM 779 N N . PRO A 1 100 ? 5.906 0.550 0.012 1.00 94.50 100 PRO A N 1
ATOM 780 C CA . PRO A 1 100 ? 4.494 0.499 0.357 1.00 94.50 100 PRO A CA 1
ATOM 781 C C . PRO A 1 100 ? 3.749 1.788 0.005 1.00 94.50 100 PRO A C 1
ATOM 783 O O . PRO A 1 100 ? 4.307 2.885 0.020 1.00 94.50 100 PRO A O 1
ATOM 786 N N . ILE A 1 101 ? 2.457 1.649 -0.279 1.00 94.50 101 ILE A N 1
ATOM 787 C CA . ILE A 1 101 ? 1.509 2.753 -0.421 1.00 94.50 101 ILE A CA 1
ATOM 788 C C . ILE A 1 101 ? 0.592 2.733 0.794 1.00 94.50 101 ILE A C 1
ATOM 790 O O . ILE A 1 101 ? -0.150 1.771 0.998 1.00 94.50 101 ILE A O 1
ATOM 794 N N . PHE A 1 102 ? 0.614 3.817 1.559 1.00 95.81 102 PHE A N 1
ATOM 795 C CA . PHE A 1 102 ? -0.227 4.002 2.734 1.00 95.81 102 PHE A CA 1
ATOM 796 C C . PHE A 1 102 ? -1.475 4.785 2.353 1.00 95.81 102 PHE A C 1
ATOM 798 O O . PHE A 1 102 ? -1.386 5.899 1.834 1.00 95.81 102 PHE A O 1
ATOM 805 N N . LEU A 1 103 ? -2.643 4.204 2.596 1.00 95.62 103 LEU A N 1
ATOM 806 C CA . LEU A 1 103 ? -3.937 4.802 2.301 1.00 95.62 103 LEU A CA 1
ATOM 807 C C . LEU A 1 103 ? -4.749 4.914 3.586 1.00 95.62 103 LEU A C 1
ATOM 809 O O . LEU A 1 103 ? -4.905 3.940 4.318 1.00 95.62 103 LEU A O 1
ATOM 813 N N . LEU A 1 104 ? -5.298 6.095 3.832 1.00 95.00 104 LEU A N 1
ATOM 814 C CA . LEU A 1 104 ? -6.185 6.380 4.953 1.00 95.00 104 LEU A CA 1
ATOM 815 C C . LEU A 1 104 ? -7.537 6.802 4.397 1.00 95.00 104 LEU A C 1
ATOM 817 O O . LEU A 1 104 ? -7.610 7.723 3.581 1.00 95.00 104 LEU A O 1
ATOM 821 N N . LYS A 1 105 ? -8.605 6.138 4.830 1.00 95.44 105 LYS A N 1
ATOM 822 C CA . LYS A 1 105 ? -9.962 6.509 4.440 1.00 95.44 105 LYS A CA 1
ATOM 823 C C . LYS A 1 105 ? -10.299 7.900 4.977 1.00 95.44 105 LYS A C 1
ATOM 825 O O . LYS A 1 105 ? -9.880 8.269 6.074 1.00 95.44 105 LYS A O 1
ATOM 830 N N . ASN A 1 106 ? -11.059 8.680 4.218 1.00 93.44 106 ASN A N 1
ATOM 831 C CA . ASN A 1 106 ? -11.364 10.079 4.531 1.00 93.44 106 ASN A CA 1
ATOM 832 C C . ASN A 1 106 ? -12.117 10.259 5.863 1.00 93.44 106 ASN A C 1
ATOM 834 O O . ASN A 1 106 ? -11.988 11.300 6.501 1.00 93.44 106 ASN A O 1
ATOM 838 N N . ASP A 1 107 ? -12.868 9.243 6.297 1.00 93.12 107 ASP A N 1
ATOM 839 C CA . ASP A 1 107 ? -13.589 9.197 7.577 1.00 93.12 107 ASP A CA 1
ATOM 840 C C . ASP A 1 107 ? -12.755 8.629 8.743 1.00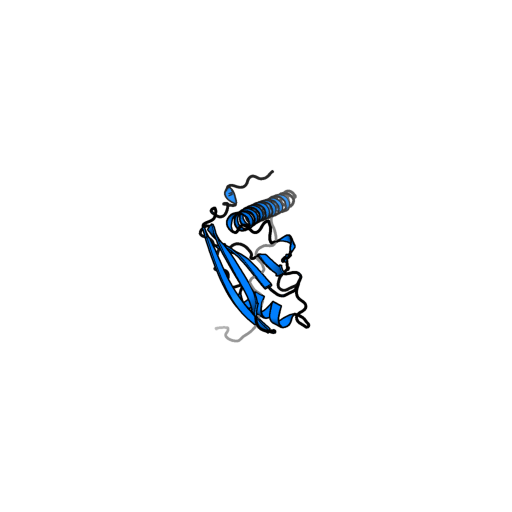 93.12 107 ASP A C 1
ATOM 842 O O . ASP A 1 107 ? -13.271 8.478 9.850 1.00 93.12 107 ASP A O 1
ATOM 846 N N . LEU A 1 108 ? -11.477 8.305 8.507 1.00 92.56 108 LEU A N 1
ATOM 847 C CA . LEU A 1 108 ? -10.543 7.721 9.477 1.00 92.56 108 LEU A CA 1
ATOM 848 C C . LEU A 1 108 ? -10.963 6.341 10.023 1.00 92.56 108 LEU A C 1
ATOM 850 O O . LEU A 1 108 ? -10.414 5.872 11.027 1.00 92.56 108 LEU A O 1
ATOM 854 N N . SER A 1 109 ? -11.930 5.675 9.379 1.00 93.44 109 SER A N 1
ATOM 855 C CA . SER A 1 109 ? -12.455 4.384 9.837 1.00 93.44 109 SER A CA 1
ATOM 856 C C . SER A 1 109 ? -11.642 3.191 9.341 1.00 93.44 109 SER A C 1
ATOM 858 O O . SER A 1 109 ? -11.878 2.070 9.784 1.00 93.44 109 SER A O 1
ATOM 860 N N . GLU A 1 110 ? -10.768 3.388 8.360 1.00 95.44 110 GLU A N 1
ATOM 861 C CA . GLU A 1 110 ? -10.037 2.314 7.698 1.00 95.44 110 GLU A CA 1
ATOM 862 C C . GLU A 1 110 ? -8.683 2.797 7.191 1.00 95.44 110 GLU A C 1
ATOM 864 O O . GLU A 1 110 ? -8.565 3.907 6.663 1.00 95.44 110 GLU A O 1
ATOM 869 N N . ILE A 1 111 ? -7.686 1.927 7.303 1.00 96.00 111 ILE A N 1
ATOM 870 C CA . ILE A 1 111 ? -6.387 2.098 6.668 1.00 96.00 111 ILE A CA 1
ATOM 871 C C . ILE A 1 111 ? -6.064 0.912 5.772 1.00 96.00 111 ILE A C 1
ATOM 873 O O . ILE A 1 111 ? -6.539 -0.202 6.000 1.00 96.00 111 ILE A O 1
ATOM 877 N N . MET A 1 112 ? -5.238 1.153 4.759 1.00 96.81 112 MET A N 1
ATOM 878 C CA . MET A 1 112 ? -4.695 0.115 3.893 1.00 96.81 112 MET A CA 1
ATOM 879 C C . MET A 1 112 ? -3.212 0.357 3.626 1.00 96.81 112 MET A C 1
ATOM 881 O O . MET A 1 112 ? -2.783 1.492 3.416 1.00 96.81 112 MET A O 1
ATOM 885 N N . VAL A 1 113 ? -2.452 -0.730 3.572 1.00 97.44 113 VAL A N 1
ATOM 886 C CA . VAL A 1 113 ? -1.060 -0.760 3.130 1.00 97.44 113 VAL A CA 1
ATOM 887 C C . VAL A 1 113 ? -0.975 -1.686 1.929 1.00 97.44 113 VAL A C 1
ATOM 889 O O . VAL A 1 113 ? -1.347 -2.861 1.998 1.00 97.44 113 VAL A O 1
ATOM 892 N N . LEU A 1 114 ? -0.514 -1.138 0.810 1.00 96.75 114 LEU A N 1
ATOM 893 C CA . LEU A 1 114 ? -0.385 -1.862 -0.448 1.00 96.75 114 LEU A CA 1
ATOM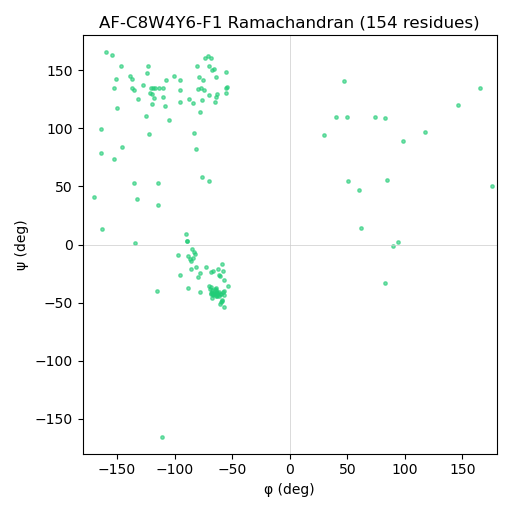 894 C C . LEU A 1 114 ? 1.081 -2.005 -0.818 1.00 96.75 114 LEU A C 1
ATOM 896 O O . LEU A 1 114 ? 1.818 -1.026 -0.796 1.00 96.75 114 LEU A O 1
ATOM 900 N N . TYR A 1 115 ? 1.492 -3.193 -1.231 1.00 96.62 115 TYR A N 1
ATOM 901 C CA . TYR A 1 115 ? 2.816 -3.408 -1.802 1.00 96.62 115 TYR A CA 1
ATOM 902 C C . TYR A 1 115 ? 2.803 -4.621 -2.728 1.00 96.62 115 TYR A C 1
ATOM 904 O O . TYR A 1 115 ? 1.893 -5.451 -2.699 1.00 96.62 115 TYR A O 1
ATOM 912 N N . LYS A 1 116 ? 3.827 -4.724 -3.571 1.00 96.50 116 LYS A N 1
ATOM 913 C CA . LYS A 1 116 ? 4.075 -5.894 -4.407 1.0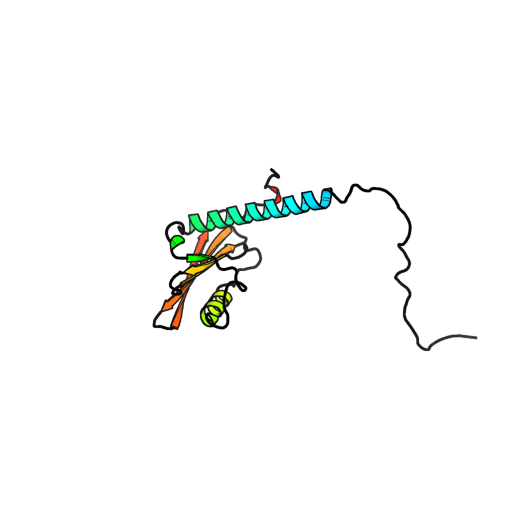0 96.50 116 LYS A CA 1
ATOM 914 C C . LYS A 1 116 ? 5.309 -6.611 -3.885 1.00 96.50 116 LYS A C 1
ATOM 916 O O . LYS A 1 116 ? 6.357 -5.995 -3.726 1.00 96.50 116 LYS A O 1
ATOM 921 N N . GLU A 1 117 ? 5.184 -7.901 -3.623 1.00 96.50 117 GLU A N 1
ATOM 922 C CA . GLU A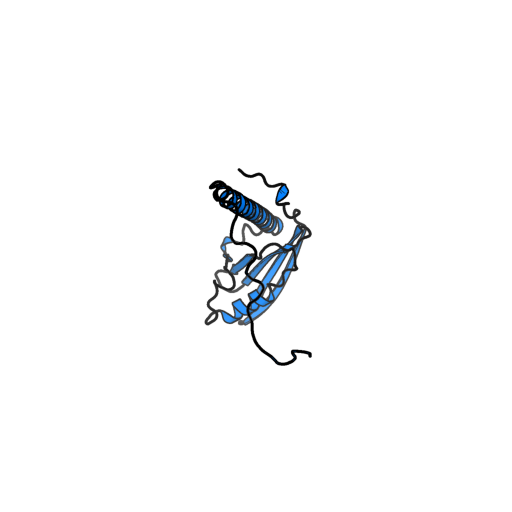 1 117 ? 6.285 -8.753 -3.184 1.00 96.50 117 GLU A CA 1
ATOM 923 C C . GLU A 1 117 ? 7.249 -9.056 -4.336 1.00 96.50 11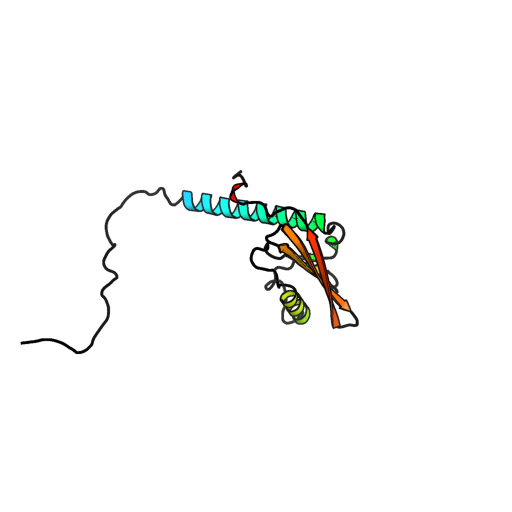7 GLU A C 1
ATOM 925 O O . GLU A 1 117 ? 6.893 -8.963 -5.514 1.00 96.50 117 GLU A O 1
ATOM 930 N N . GLY A 1 118 ? 8.474 -9.468 -4.000 1.00 93.00 118 GLY A N 1
ATOM 931 C CA . GLY A 1 118 ? 9.527 -9.754 -4.981 1.00 93.00 11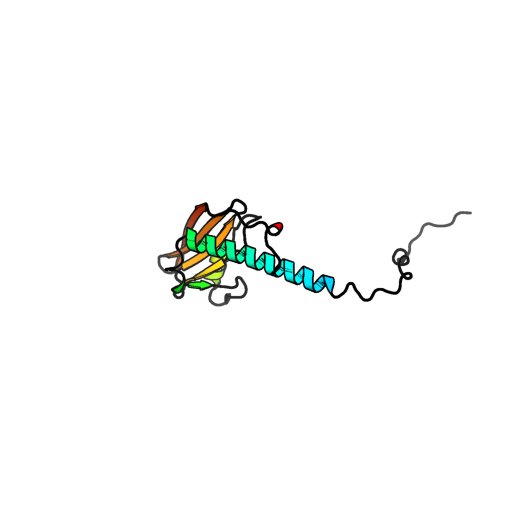8 GLY A CA 1
ATOM 932 C C . GLY A 1 118 ? 9.165 -10.832 -6.011 1.00 93.00 118 GLY A C 1
ATOM 933 O O . GLY A 1 118 ? 9.710 -10.843 -7.112 1.00 93.00 118 GLY A O 1
ATOM 934 N N . ASP A 1 119 ? 8.214 -11.710 -5.691 1.00 93.62 119 ASP A N 1
ATOM 935 C CA . ASP A 1 119 ? 7.721 -12.741 -6.601 1.00 93.62 119 ASP A CA 1
ATOM 936 C C . ASP A 1 119 ? 6.612 -12.238 -7.555 1.00 93.62 119 ASP A C 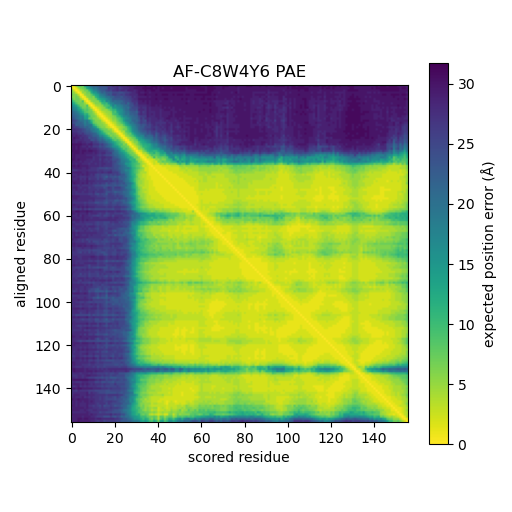1
ATOM 938 O O . ASP A 1 119 ? 6.148 -13.000 -8.405 1.00 93.62 119 ASP A O 1
ATOM 942 N N . GLY A 1 120 ? 6.166 -10.983 -7.424 1.00 94.56 120 GLY A N 1
ATOM 943 C CA . GLY A 1 120 ? 5.083 -10.371 -8.200 1.00 94.56 120 GLY A CA 1
ATOM 944 C C . GLY A 1 120 ? 3.694 -10.446 -7.554 1.00 94.56 120 GLY A C 1
ATOM 945 O O . GLY A 1 120 ? 2.719 -9.997 -8.161 1.00 94.56 120 GLY A O 1
ATOM 946 N N . THR A 1 121 ? 3.564 -10.998 -6.346 1.00 97.56 121 THR A N 1
ATOM 947 C CA . THR A 1 121 ? 2.291 -11.026 -5.610 1.00 97.56 121 THR A CA 1
ATOM 948 C C . THR A 1 121 ? 1.908 -9.626 -5.132 1.00 97.56 121 THR A C 1
ATOM 950 O O . THR A 1 121 ? 2.701 -8.943 -4.493 1.00 97.56 121 THR A O 1
ATOM 953 N N . ASN A 1 122 ? 0.681 -9.198 -5.427 1.00 97.69 122 ASN A N 1
ATOM 954 C CA . ASN A 1 122 ? 0.108 -7.949 -4.935 1.00 97.69 122 ASN A CA 1
ATOM 955 C C . ASN A 1 122 ? -0.545 -8.201 -3.578 1.00 97.69 122 ASN A C 1
ATOM 957 O O . ASN A 1 122 ? -1.407 -9.079 -3.454 1.00 97.69 122 ASN A O 1
ATOM 961 N N . VAL A 1 123 ? -0.145 -7.424 -2.578 1.00 97.56 123 VAL A N 1
ATOM 962 C CA . VAL A 1 123 ? -0.612 -7.549 -1.201 1.00 97.56 123 VAL A CA 1
ATOM 963 C C . VAL A 1 123 ? -1.343 -6.279 -0.794 1.00 97.56 123 VAL A C 1
ATOM 965 O O . VAL A 1 123 ? -0.885 -5.166 -1.042 1.00 97.56 123 VAL A O 1
ATOM 968 N N . MET A 1 124 ? -2.494 -6.474 -0.162 1.00 97.56 124 MET A N 1
ATOM 969 C CA . MET A 1 124 ? -3.267 -5.449 0.517 1.00 97.56 124 MET A CA 1
ATOM 970 C C . MET A 1 124 ? -3.487 -5.897 1.947 1.00 97.56 124 MET A C 1
ATOM 972 O O . MET A 1 124 ? -4.252 -6.830 2.193 1.00 97.56 124 MET A O 1
ATOM 976 N N . LYS A 1 125 ? -2.838 -5.212 2.876 1.00 97.88 125 LYS A N 1
ATOM 977 C CA . LYS A 1 125 ? -3.158 -5.285 4.296 1.00 97.88 125 LYS A CA 1
ATOM 978 C C . LYS A 1 125 ? -4.094 -4.139 4.628 1.00 97.88 125 LYS A C 1
ATOM 980 O O . LYS A 1 125 ? -3.950 -3.053 4.071 1.00 97.88 125 LYS A O 1
ATOM 985 N N . TYR A 1 126 ? -5.071 -4.375 5.485 1.00 96.62 126 TYR A N 1
ATOM 986 C CA . TYR A 1 126 ? -6.020 -3.346 5.880 1.00 96.62 126 TYR A CA 1
ATOM 987 C C . TYR A 1 126 ? -6.454 -3.533 7.322 1.00 96.62 126 TYR A C 1
ATOM 989 O O . TYR A 1 126 ? -6.485 -4.652 7.828 1.00 96.62 126 TYR A O 1
ATOM 997 N N . ALA A 1 127 ? -6.853 -2.438 7.950 1.00 97.19 127 ALA A N 1
ATOM 998 C CA . ALA A 1 127 ? -7.435 -2.445 9.277 1.00 97.19 127 ALA A CA 1
ATOM 999 C C . ALA A 1 127 ? -8.660 -1.535 9.299 1.00 97.19 127 ALA A C 1
ATOM 1001 O O . ALA A 1 127 ? -8.623 -0.416 8.789 1.00 97.19 127 ALA A O 1
ATOM 100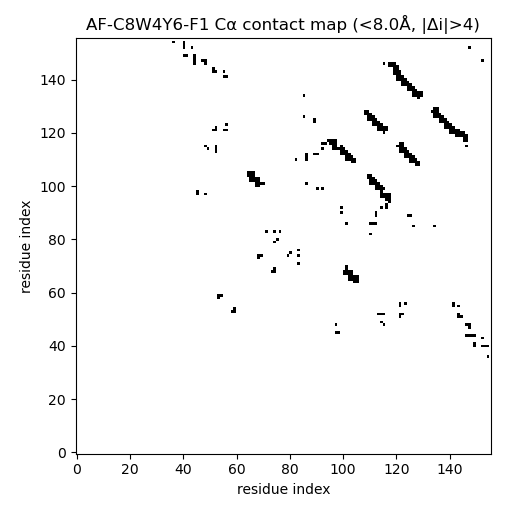2 N N . LYS A 1 128 ? -9.763 -2.023 9.874 1.00 95.81 128 LYS A N 1
ATOM 1003 C CA . LYS A 1 128 ? -11.044 -1.305 9.976 1.00 95.81 128 LYS A CA 1
ATOM 1004 C C . LYS A 1 128 ? -11.432 -1.093 11.429 1.00 95.81 128 LYS A C 1
ATOM 1006 O O . LYS A 1 128 ? -11.404 -2.040 12.211 1.00 95.81 128 LYS A O 1
ATOM 1011 N N . ARG A 1 129 ? -11.875 0.112 11.785 1.00 94.25 129 ARG A N 1
ATOM 1012 C CA . ARG A 1 129 ? -12.415 0.386 13.118 1.00 94.25 129 ARG A CA 1
ATOM 1013 C C . ARG A 1 129 ? -13.694 -0.415 13.349 1.00 94.25 129 ARG A C 1
ATOM 1015 O O . ARG A 1 129 ? -14.656 -0.327 12.589 1.00 94.25 129 ARG A O 1
ATOM 1022 N N . VAL A 1 130 ? -13.721 -1.151 14.452 1.00 92.25 130 VAL A N 1
ATOM 1023 C CA . VAL A 1 130 ? -14.872 -1.884 14.975 1.00 92.25 130 VAL A CA 1
ATOM 1024 C C . VAL A 1 130 ? -15.094 -1.495 16.437 1.00 92.25 130 VAL A C 1
ATOM 1026 O O . VAL A 1 130 ? -14.154 -1.380 17.223 1.00 92.25 130 VAL A O 1
ATOM 1029 N N . ASN A 1 131 ? -16.355 -1.278 16.820 1.00 84.69 131 ASN A N 1
ATOM 1030 C CA . ASN A 1 131 ? -16.761 -0.963 18.196 1.00 84.69 131 ASN A CA 1
ATOM 1031 C C . ASN A 1 131 ? -15.962 0.182 18.850 1.00 84.69 131 ASN A C 1
ATOM 1033 O O . ASN A 1 131 ? -15.396 0.036 19.933 1.00 84.69 131 ASN A O 1
ATOM 1037 N N . GLY A 1 132 ? -15.928 1.333 18.183 1.00 69.06 132 GLY A N 1
ATOM 1038 C CA . GLY A 1 132 ? -15.509 2.603 18.774 1.00 69.06 132 GLY A CA 1
ATOM 1039 C C . GLY A 1 132 ? -14.006 2.857 18.826 1.00 69.06 132 GLY A C 1
ATOM 1040 O O . GLY A 1 132 ? -13.654 4.014 18.683 1.00 69.06 132 GLY A O 1
ATOM 1041 N N . ASN A 1 133 ? -13.141 1.841 18.991 1.00 75.50 133 ASN A N 1
ATOM 1042 C CA . ASN A 1 133 ? -11.675 2.036 19.036 1.00 75.50 133 ASN A CA 1
ATOM 1043 C C . ASN A 1 133 ? -10.812 0.774 18.824 1.00 75.50 133 ASN A C 1
ATOM 1045 O O . ASN A 1 133 ? -9.619 0.795 19.113 1.00 75.50 133 ASN A O 1
ATOM 1049 N N . LYS A 1 134 ? -11.381 -0.343 18.361 1.00 88.81 134 LYS A N 1
ATOM 1050 C CA . LYS A 1 134 ? -10.584 -1.532 18.023 1.00 88.81 134 LYS A CA 1
ATOM 1051 C C . LYS A 1 134 ? -10.384 -1.611 16.523 1.00 88.81 134 LYS A C 1
ATOM 1053 O O . LYS A 1 134 ? -11.301 -1.286 15.777 1.00 88.81 134 LYS A O 1
ATOM 1058 N N . TRP A 1 135 ? -9.228 -2.089 16.098 1.00 94.31 135 TRP A N 1
ATOM 1059 C CA . TRP A 1 135 ? -8.955 -2.383 14.702 1.00 94.31 135 TRP A CA 1
ATOM 1060 C C . TRP A 1 135 ? -9.217 -3.863 14.424 1.00 94.31 135 TRP A C 1
ATOM 1062 O O . TRP A 1 135 ? -8.870 -4.740 15.214 1.00 94.31 135 TRP A O 1
ATOM 1072 N N . ALA A 1 136 ? -9.927 -4.128 13.335 1.00 95.94 136 ALA A N 1
ATOM 1073 C CA . ALA A 1 136 ? -10.077 -5.449 12.756 1.00 95.94 136 ALA A CA 1
ATOM 1074 C C . ALA A 1 136 ? -9.196 -5.509 11.512 1.00 95.94 136 ALA A C 1
ATOM 1076 O O . ALA A 1 136 ? -9.511 -4.889 10.491 1.00 95.94 136 ALA A O 1
ATOM 1077 N N . GLU A 1 137 ? -8.095 -6.239 11.631 1.00 95.94 137 GLU A N 1
ATOM 1078 C CA . GLU A 1 137 ? -7.122 -6.426 10.565 1.00 95.94 137 GLU A CA 1
ATOM 1079 C C . GLU A 1 137 ? -7.574 -7.489 9.561 1.00 95.94 137 GLU A C 1
ATOM 1081 O O . GLU A 1 137 ? -8.324 -8.423 9.870 1.00 95.94 137 GLU A O 1
ATOM 1086 N N . GLY A 1 138 ? -7.086 -7.362 8.337 1.00 96.25 138 GLY A N 1
ATOM 1087 C CA . GLY A 1 138 ? -7.237 -8.359 7.299 1.00 96.25 138 GLY A CA 1
ATOM 1088 C C . GLY A 1 138 ? -6.192 -8.199 6.209 1.00 96.25 138 GLY A C 1
ATOM 1089 O O . GLY A 1 138 ? -5.516 -7.177 6.085 1.00 96.25 138 GLY A O 1
ATOM 1090 N N . GLU A 1 139 ? -6.071 -9.238 5.394 1.00 96.75 139 GLU A N 1
ATOM 1091 C CA . GLU A 1 139 ? -5.115 -9.278 4.300 1.00 96.75 139 GLU A CA 1
ATOM 1092 C C . GLU A 1 139 ? -5.749 -9.906 3.063 1.00 96.75 139 GLU A C 1
ATOM 1094 O O . GLU A 1 139 ? -6.552 -10.840 3.135 1.00 96.75 139 GLU A O 1
ATOM 1099 N N . LYS A 1 140 ? -5.360 -9.392 1.903 1.00 96.62 140 LYS A N 1
ATOM 1100 C CA . LYS A 1 140 ? -5.681 -9.950 0.600 1.00 96.62 140 LYS A CA 1
ATOM 1101 C C . LYS A 1 140 ? -4.408 -10.029 -0.227 1.00 96.62 140 LYS A C 1
ATOM 1103 O O . LYS A 1 140 ? -3.736 -9.024 -0.443 1.00 96.62 140 LYS A O 1
ATOM 1108 N N . ARG A 1 141 ? -4.114 -11.224 -0.733 1.00 97.56 141 ARG A N 1
ATOM 1109 C CA . ARG A 1 141 ? -2.979 -11.487 -1.621 1.00 97.56 141 ARG A CA 1
ATOM 1110 C C . ARG A 1 141 ? -3.494 -12.022 -2.945 1.00 97.56 141 ARG A C 1
ATOM 1112 O O . ARG A 1 141 ? -4.302 -12.950 -2.958 1.00 97.56 141 ARG A O 1
ATOM 1119 N N . ILE A 1 142 ? -3.048 -11.444 -4.053 1.00 97.31 142 ILE A N 1
ATOM 1120 C CA . ILE A 1 142 ? -3.388 -11.912 -5.400 1.00 97.31 142 ILE A CA 1
ATOM 1121 C C . ILE A 1 142 ? -2.133 -11.882 -6.261 1.00 97.31 142 ILE A C 1
ATOM 1123 O O . ILE A 1 142 ? -1.395 -10.898 -6.261 1.00 97.31 142 ILE A O 1
ATOM 1127 N N . LYS A 1 143 ? -1.891 -12.954 -7.020 1.00 97.12 143 LYS A N 1
ATOM 1128 C CA . LYS A 1 143 ? -0.769 -12.994 -7.955 1.00 97.12 143 LYS A CA 1
ATOM 1129 C C . LYS A 1 143 ? -0.962 -11.948 -9.057 1.00 97.12 143 LYS A C 1
ATOM 1131 O O . LYS A 1 143 ? -1.978 -11.982 -9.746 1.00 97.12 143 LYS A O 1
ATOM 1136 N N . GLY A 1 144 ? 0.003 -11.044 -9.202 1.00 95.88 144 GLY A N 1
ATOM 1137 C CA . GLY A 1 144 ? 0.039 -10.035 -10.257 1.00 95.88 144 GLY A CA 1
ATOM 1138 C C . GLY A 1 144 ? 1.152 -10.292 -11.266 1.00 95.88 144 GLY A C 1
ATOM 1139 O O . GLY A 1 144 ? 1.756 -11.371 -11.302 1.00 95.88 144 GLY A O 1
ATOM 1140 N N . ALA A 1 145 ? 1.449 -9.275 -12.073 1.00 94.75 145 ALA A N 1
ATOM 1141 C CA . ALA A 1 145 ? 2.586 -9.315 -12.983 1.00 94.75 145 ALA A CA 1
ATOM 1142 C C . ALA A 1 145 ? 3.929 -9.301 -12.217 1.00 94.75 145 ALA A C 1
ATOM 1144 O O . ALA A 1 145 ? 4.022 -8.703 -11.135 1.00 94.75 145 ALA A O 1
ATOM 1145 N N . PRO A 1 146 ? 4.997 -9.908 -12.768 1.00 93.88 146 PRO A N 1
ATOM 1146 C CA . PRO A 1 146 ? 6.347 -9.754 -12.234 1.00 93.88 146 PRO A CA 1
ATOM 1147 C C . PRO A 1 146 ? 6.761 -8.280 -12.148 1.00 93.88 146 PRO A C 1
ATOM 1149 O O . PRO A 1 146 ? 6.358 -7.461 -12.976 1.00 93.88 146 PRO A O 1
ATOM 1152 N N . ILE A 1 147 ? 7.598 -7.938 -11.166 1.00 91.06 147 ILE A N 1
ATOM 1153 C CA . ILE A 1 147 ? 8.176 -6.593 -11.084 1.00 91.06 147 ILE A CA 1
ATOM 1154 C C . ILE A 1 147 ? 9.053 -6.359 -12.323 1.00 91.06 147 ILE A C 1
ATOM 1156 O O . ILE A 1 147 ? 9.927 -7.173 -12.617 1.00 91.06 147 ILE A O 1
ATOM 1160 N N . LEU A 1 148 ? 8.853 -5.229 -13.013 1.00 88.75 148 LEU A N 1
ATOM 1161 C CA . LEU A 1 148 ? 9.661 -4.860 -14.178 1.00 88.75 148 LEU A CA 1
ATOM 1162 C C . LEU A 1 148 ? 11.156 -4.844 -13.838 1.00 88.75 148 LEU A C 1
ATOM 1164 O O . LEU A 1 148 ? 11.565 -4.277 -12.820 1.00 88.75 148 LEU A O 1
ATOM 1168 N N . ASP A 1 149 ? 11.968 -5.439 -14.709 1.00 88.06 149 ASP A N 1
ATOM 1169 C CA . ASP A 1 149 ? 13.423 -5.372 -14.611 1.00 88.06 149 ASP A CA 1
ATOM 1170 C C . ASP A 1 149 ? 13.897 -3.992 -15.076 1.00 88.06 149 ASP A C 1
ATOM 1172 O O . ASP A 1 149 ? 13.622 -3.570 -16.202 1.00 88.06 149 ASP A O 1
ATOM 1176 N N . ILE A 1 150 ? 14.643 -3.299 -14.217 1.00 84.25 150 ILE A N 1
ATOM 1177 C CA . ILE A 1 150 ? 15.171 -1.961 -14.485 1.00 84.25 150 ILE A CA 1
ATOM 1178 C C . ILE A 1 150 ? 16.032 -1.910 -15.757 1.00 84.25 150 ILE A C 1
ATOM 1180 O O . ILE A 1 150 ? 16.028 -0.899 -16.456 1.00 84.25 150 ILE A O 1
ATOM 1184 N N . ASN A 1 151 ? 16.714 -3.006 -16.105 1.00 86.25 151 ASN A N 1
ATOM 1185 C CA . ASN A 1 151 ? 17.569 -3.087 -17.292 1.00 86.25 151 ASN A CA 1
ATOM 1186 C C . ASN A 1 151 ? 16.770 -3.142 -18.600 1.00 86.25 151 ASN A C 1
ATOM 1188 O O . ASN A 1 151 ? 17.303 -2.849 -19.667 1.00 86.25 151 ASN A O 1
ATOM 1192 N N . THR A 1 152 ? 15.488 -3.504 -18.524 1.00 86.19 152 THR A N 1
ATOM 1193 C CA . THR A 1 152 ? 14.592 -3.576 -19.688 1.00 86.19 152 THR A CA 1
ATOM 1194 C C . THR A 1 152 ? 13.925 -2.236 -20.004 1.00 86.19 152 THR A C 1
ATOM 1196 O O . THR A 1 152 ? 13.362 -2.065 -21.087 1.00 86.19 152 THR A O 1
ATOM 1199 N N . ILE A 1 153 ? 14.014 -1.261 -19.092 1.00 83.88 153 ILE A N 1
ATOM 1200 C CA . ILE A 1 153 ? 13.403 0.061 -19.243 1.00 83.88 153 ILE A CA 1
ATOM 1201 C C . ILE A 1 153 ? 14.334 0.960 -20.068 1.00 83.88 153 ILE A C 1
ATOM 1203 O O . ILE A 1 153 ? 15.492 1.199 -19.706 1.00 83.88 153 ILE A O 1
ATOM 1207 N N . LYS A 1 154 ? 13.815 1.461 -21.193 1.00 81.38 154 LYS A N 1
ATOM 1208 C CA . LYS A 1 154 ? 14.537 2.364 -22.098 1.00 81.38 154 LYS A CA 1
ATOM 1209 C C . LYS A 1 154 ? 14.556 3.795 -21.558 1.00 81.38 154 LYS A C 1
ATOM 1211 O O . LYS A 1 154 ? 13.578 4.254 -20.967 1.00 81.38 154 LYS A O 1
ATOM 1216 N N . ASP A 1 155 ? 15.676 4.470 -21.801 1.00 68.62 155 ASP A N 1
ATOM 1217 C CA . ASP A 1 155 ? 15.822 5.908 -21.596 1.00 68.62 155 ASP A CA 1
ATOM 1218 C C . ASP A 1 155 ? 15.145 6.623 -22.768 1.00 68.62 155 ASP A C 1
ATOM 1220 O O . ASP A 1 155 ? 15.546 6.440 -23.917 1.00 68.62 155 ASP A O 1
ATOM 1224 N N . GLU A 1 156 ? 14.061 7.339 -22.473 1.00 61.25 156 GLU A N 1
ATOM 1225 C CA . GLU A 1 156 ? 13.372 8.239 -23.410 1.00 61.25 156 GLU A CA 1
ATOM 1226 C C . GLU A 1 156 ? 13.973 9.643 -23.346 1.00 61.25 156 GLU A C 1
ATOM 1228 O O . GLU A 1 156 ? 14.240 10.123 -22.212 1.00 61.25 156 GLU A O 1
#

Nearest PDB structures (foldseek):
  5tik-assembly1_A  TM=4.581E-01  e=6.798E-01  Plasmodium falciparum 3D7
  7snx-assembly1_A  TM=4.486E-01  e=2.417E+00  Oplophorus gracilirostris
  7sny-assembly1_A  TM=4.468E-01  e=3.919E+00  Oplophorus gracilirostris
  5ibo-assembly2_B  TM=4.141E-01  e=3.078E+00  Oplophorus gracilirostris
  7mjb-assembly1_A  TM=4.333E-01  e=9.131E+00  Oplophorus gracilirostris

pLDDT: mean 80.07, std 21.53, range [31.17, 97.88]

Organism: Desulfofarcimen acetoxidans (strain ATCC 49208 / DSM 771 / KCTC 5769 / VKM B-1644 / 5575) (NCBI:txid485916)

Secondary structure (DSSP, 8-state):
------------SS-S--------TTSTTHHHHHHHHHHHHHHHHHHHHHHHHHHHHT-TTTGGGEEEE-TTTTS-TTT-HHHHHHHHHH--PPTTPPPPEEEEETTSSEEEEEEE-TTSEEEEEEEEEETTTEEEEEEEEEE-PPPPPGGG----

Sequence (156 aa):
MLKRLKLRFTFVLVLALVLGIVSSATVYASNNDSKNSIVKKTEKRLEAANNDIKSTLKLDNILNDYKQIDFPNGIDFNKDLDIAQEFDALDQSPIGSTMPIFLLKNDLSEIMVLYKEGDGTNVMKYAKRVNGNKWAEGEKRIKGAPILDINTIKDE

Foldseek 3Di:
DDDDDDDDDDDPDPPPDPDDDDDDPPPVVVVVVVVVLLVVLLVVLLVVLVVQLCVQVVCPVPCVQKDWAPPPVRDDCVPCVLVNVVVVVQPPADPQKDDWIWIAGPVNQKIWIWIAHQQQKTKIWMWGDDDPRDTDIDMDIDRTDHRDDSVPDDDD

Mean predicted aligned error: 12.06 Å